Protein AF-A0A4W5MMV6-F1 (afdb_monomer_lite)

Secondary structure (DSSP, 8-state):
--PPPEEEEEEEEE-STT--EEEEEEEEE-SSS--EEEEEEEETTEEEEEEEETTTEEEEEEEEEEETTEEEEEEEEEETTEEEEEEEEEEEEEE-------

Organism: NCBI:txid62062

Sequence (102 aa):
WFVLSFVHFRKKRQEEGSVSRHTLNVDITSPTFTDVNFRYAARRDGVSASISTPSTGFLGLQLQGRIPSQLSARLYSRYASAPEDDVDILVFRATAKDADKI

Structure (mmCIF, N/CA/C/O backbone):
data_AF-A0A4W5MMV6-F1
#
_entry.id   AF-A0A4W5MMV6-F1
#
loop_
_atom_site.group_PDB
_atom_site.id
_atom_site.type_symbol
_atom_site.label_atom_id
_atom_site.label_alt_id
_atom_site.label_comp_id
_atom_site.label_asym_id
_atom_site.label_entity_id
_atom_site.label_seq_id
_atom_site.pdbx_PDB_ins_code
_atom_site.Cartn_x
_atom_site.Cartn_y
_atom_site.Cartn_z
_atom_site.occupancy
_atom_site.B_iso_or_equiv
_atom_site.auth_seq_id
_atom_site.auth_comp_id
_atom_site.auth_asym_id
_atom_site.auth_atom_id
_atom_site.pdbx_PDB_model_num
ATOM 1 N N . TRP A 1 1 ? 31.677 9.539 -11.386 1.00 40.22 1 TRP A N 1
ATOM 2 C CA . TRP A 1 1 ? 30.460 8.739 -11.600 1.00 40.22 1 TRP A CA 1
ATOM 3 C C . TRP A 1 1 ? 29.467 9.067 -10.492 1.00 40.22 1 TRP A C 1
ATOM 5 O O . TRP A 1 1 ? 29.568 8.502 -9.417 1.00 40.22 1 TRP A O 1
ATOM 15 N N . PHE A 1 2 ? 28.575 10.035 -10.713 1.00 37.78 2 PHE A N 1
ATOM 16 C CA . PHE A 1 2 ? 27.445 10.325 -9.823 1.00 37.78 2 PHE A CA 1
ATOM 17 C C . PHE A 1 2 ? 26.175 10.114 -10.645 1.00 37.78 2 PHE A C 1
ATOM 19 O O . PHE A 1 2 ? 26.009 10.767 -11.672 1.00 37.78 2 PHE A O 1
ATOM 26 N N . VAL A 1 3 ? 25.316 9.183 -10.235 1.00 53.88 3 VAL A N 1
ATOM 27 C CA . VAL A 1 3 ? 23.988 9.007 -10.833 1.00 53.88 3 VAL A CA 1
ATOM 28 C C . VAL A 1 3 ? 22.998 9.747 -9.945 1.00 53.88 3 VAL A C 1
ATOM 30 O O . VAL A 1 3 ? 22.882 9.452 -8.757 1.00 53.88 3 VAL A O 1
ATOM 33 N N . LEU A 1 4 ? 22.320 10.744 -10.511 1.00 55.06 4 LEU A N 1
ATOM 34 C CA . LEU A 1 4 ? 21.294 11.513 -9.816 1.00 55.06 4 LEU A CA 1
ATOM 35 C C . LEU A 1 4 ? 20.045 10.629 -9.668 1.00 55.06 4 LEU A C 1
ATOM 37 O O . LEU A 1 4 ? 19.460 10.216 -10.665 1.00 55.06 4 LEU A O 1
ATOM 41 N N . SER A 1 5 ? 19.660 10.313 -8.432 1.00 58.28 5 SER A N 1
ATOM 42 C CA . SER A 1 5 ? 18.360 9.700 -8.134 1.00 58.28 5 SER A CA 1
ATOM 43 C C . SER A 1 5 ? 17.402 10.800 -7.686 1.00 58.28 5 SER A C 1
ATOM 45 O O . SER A 1 5 ? 17.766 11.625 -6.845 1.00 58.28 5 SER A O 1
ATOM 47 N N . PHE A 1 6 ? 16.197 10.835 -8.250 1.00 63.81 6 PHE A N 1
ATOM 48 C CA . PHE A 1 6 ? 15.186 11.832 -7.906 1.00 63.81 6 PHE A CA 1
ATOM 49 C C . PHE A 1 6 ? 14.182 11.216 -6.934 1.00 63.81 6 PHE A C 1
ATOM 51 O O . PHE A 1 6 ? 13.562 10.197 -7.233 1.00 63.81 6 PHE A O 1
ATOM 58 N N . VAL A 1 7 ? 14.026 11.843 -5.767 1.00 63.28 7 VAL A N 1
ATOM 59 C CA . VAL A 1 7 ? 13.000 11.486 -4.781 1.00 63.28 7 VAL A CA 1
ATOM 60 C C . VAL A 1 7 ? 12.014 12.641 -4.692 1.00 63.28 7 VAL A C 1
ATOM 62 O O . VAL A 1 7 ? 12.383 13.750 -4.305 1.00 63.28 7 VAL A O 1
ATOM 65 N N . HIS A 1 8 ? 10.756 12.392 -5.045 1.00 68.38 8 HIS A N 1
ATOM 66 C CA . HIS A 1 8 ? 9.685 13.376 -4.955 1.00 68.38 8 HIS A CA 1
ATOM 67 C C . HIS A 1 8 ? 8.752 13.032 -3.792 1.00 68.38 8 HIS A C 1
ATOM 69 O O . HIS A 1 8 ? 8.038 12.032 -3.814 1.00 68.38 8 HIS A O 1
ATOM 75 N N . PHE A 1 9 ? 8.751 13.879 -2.763 1.00 68.31 9 PHE A N 1
ATOM 76 C CA . PHE A 1 9 ? 7.887 13.737 -1.594 1.00 68.31 9 PHE A CA 1
ATOM 77 C C . PHE A 1 9 ? 6.718 14.716 -1.686 1.00 68.31 9 PHE A C 1
ATOM 79 O O . PHE A 1 9 ? 6.911 15.933 -1.643 1.00 68.31 9 PHE A O 1
ATOM 86 N N . ARG A 1 10 ? 5.487 14.196 -1.753 1.00 70.31 10 ARG A N 1
ATOM 87 C CA . ARG A 1 10 ? 4.272 15.019 -1.745 1.00 70.31 10 ARG A CA 1
ATOM 88 C C . ARG A 1 10 ? 3.377 14.650 -0.567 1.00 70.31 10 ARG A C 1
ATOM 90 O O . ARG A 1 10 ? 2.615 13.684 -0.620 1.00 70.31 10 ARG A O 1
ATOM 97 N N . LYS A 1 11 ? 3.413 15.473 0.483 1.00 67.12 11 LYS A N 1
ATOM 98 C CA . LYS A 1 11 ? 2.490 15.407 1.626 1.00 67.12 11 LYS A CA 1
ATOM 99 C C . LYS A 1 11 ? 1.368 16.424 1.441 1.00 67.12 11 LYS A C 1
ATOM 101 O O . LYS A 1 11 ? 1.637 17.609 1.279 1.00 67.12 11 LYS A O 1
ATOM 106 N N . LYS A 1 12 ? 0.110 15.977 1.484 1.00 67.69 12 LYS A N 1
ATOM 107 C CA . LYS A 1 12 ? -1.065 16.867 1.476 1.00 67.69 12 LYS A CA 1
ATOM 108 C C . LYS A 1 12 ? -1.838 16.718 2.786 1.00 67.69 12 LYS A C 1
ATOM 110 O O . LYS A 1 12 ? -2.208 15.600 3.151 1.00 67.69 12 LYS A O 1
ATOM 115 N N . ARG A 1 13 ? -2.075 17.847 3.464 1.00 63.78 13 ARG A N 1
ATOM 116 C CA . ARG A 1 13 ? -3.035 17.995 4.568 1.00 63.78 13 ARG A CA 1
ATOM 117 C C . ARG A 1 13 ? -4.210 18.831 4.061 1.00 63.78 13 ARG A C 1
ATOM 119 O O . ARG A 1 13 ? -3.981 19.891 3.490 1.00 63.78 13 ARG A O 1
ATOM 126 N N . GLN A 1 14 ? -5.430 18.333 4.229 1.00 53.09 14 GLN A N 1
ATOM 127 C CA . GLN A 1 14 ? -6.654 19.116 4.066 1.00 53.09 14 GLN A CA 1
ATOM 128 C C . GLN A 1 14 ? -7.315 19.205 5.440 1.00 53.09 14 GLN A C 1
ATOM 130 O O . GLN A 1 14 ? -7.685 18.179 6.005 1.00 53.09 14 GLN A O 1
ATOM 135 N N . GLU A 1 15 ? -7.408 20.422 5.968 1.00 52.31 15 GLU A N 1
ATOM 136 C CA . GLU A 1 15 ? -8.206 20.774 7.141 1.00 52.31 15 GLU A CA 1
ATOM 137 C C . GLU A 1 15 ? -9.370 21.637 6.646 1.00 52.31 15 GLU A C 1
ATOM 139 O O . GLU A 1 15 ? -9.293 22.859 6.619 1.00 52.31 15 GLU A O 1
ATOM 144 N N . GLU A 1 16 ? -10.440 20.988 6.197 1.00 48.34 16 GLU A N 1
ATOM 145 C CA . GLU A 1 16 ? -11.767 21.605 6.158 1.00 48.34 16 GLU A CA 1
ATOM 146 C C . GLU A 1 16 ? -12.588 20.961 7.277 1.00 48.34 16 GLU A C 1
ATOM 148 O O . GLU A 1 16 ? -12.533 19.743 7.460 1.00 48.34 16 GLU A O 1
ATOM 153 N N . GLY A 1 17 ? -13.258 21.804 8.069 1.00 46.00 17 GLY A N 1
ATOM 154 C CA . GLY A 1 17 ? -14.017 21.496 9.287 1.00 46.00 17 GLY A CA 1
ATOM 155 C C . GLY A 1 17 ? -14.225 20.011 9.612 1.00 46.00 17 GLY A C 1
ATOM 156 O O . GLY A 1 17 ? -15.121 19.364 9.083 1.00 46.00 17 GLY A O 1
ATOM 157 N N . SER A 1 18 ? -13.444 19.499 10.568 1.00 51.91 18 SER A N 1
ATOM 158 C CA . SER A 1 18 ? -13.690 18.224 11.262 1.00 51.91 18 SER A CA 1
ATOM 159 C C . SER A 1 18 ? -13.487 16.916 10.469 1.00 51.91 18 SER A C 1
ATOM 161 O O . SER A 1 18 ? -14.142 15.914 10.755 1.00 51.91 18 SER A O 1
ATOM 163 N N . VAL A 1 19 ? -12.544 16.840 9.515 1.00 52.91 19 VAL A N 1
ATOM 164 C CA . VAL A 1 19 ? -12.042 15.531 9.032 1.00 52.91 19 VAL A CA 1
ATOM 165 C C . VAL A 1 19 ? -10.535 15.559 8.765 1.00 52.91 19 VAL A C 1
ATOM 167 O O . VAL A 1 19 ? -10.069 16.122 7.780 1.00 52.91 19 VAL A O 1
ATOM 170 N N . SER A 1 20 ? -9.751 14.889 9.616 1.00 62.25 20 SER A N 1
ATOM 171 C CA . SER A 1 20 ? -8.305 14.753 9.416 1.00 62.25 20 SER A CA 1
ATOM 172 C C . SER A 1 20 ? -8.008 13.715 8.328 1.00 62.25 20 SER A C 1
ATOM 174 O O . SER A 1 20 ? -8.154 12.510 8.543 1.00 62.25 20 SER A O 1
ATOM 176 N N . ARG A 1 21 ? -7.615 14.172 7.133 1.00 75.19 21 ARG A N 1
ATOM 177 C CA . ARG A 1 21 ? -7.207 13.306 6.019 1.00 75.19 21 ARG A CA 1
ATOM 178 C C . ARG A 1 21 ? -5.731 13.515 5.719 1.00 75.19 21 ARG A C 1
ATOM 180 O O . ARG A 1 21 ? -5.311 14.596 5.307 1.00 75.19 21 ARG A O 1
ATOM 187 N N . HIS A 1 22 ? -4.952 12.454 5.890 1.00 84.00 22 HIS A N 1
ATOM 188 C CA . HIS A 1 22 ? -3.511 12.483 5.682 1.00 84.00 22 HIS A CA 1
ATOM 189 C C . HIS A 1 22 ? -3.146 11.619 4.489 1.00 84.00 22 HIS A C 1
ATOM 191 O O . HIS A 1 22 ? -3.441 10.428 4.465 1.00 84.00 22 HIS A O 1
ATOM 197 N N . THR A 1 23 ? -2.486 12.218 3.500 1.00 87.62 23 THR A N 1
ATOM 198 C CA . THR A 1 23 ? -1.951 11.478 2.355 1.00 87.62 23 THR A CA 1
ATOM 199 C C . THR A 1 23 ? -0.479 11.791 2.168 1.00 87.62 23 THR A C 1
ATOM 201 O O . THR A 1 23 ? -0.058 12.951 2.237 1.00 87.62 23 THR A O 1
ATOM 204 N N . LEU A 1 24 ? 0.288 10.734 1.945 1.00 89.75 24 LEU A N 1
ATOM 205 C CA . LEU A 1 24 ? 1.705 10.764 1.664 1.00 89.75 24 LEU A CA 1
ATOM 206 C C . LEU A 1 24 ? 1.952 9.950 0.397 1.00 89.75 24 LEU A C 1
ATOM 208 O O . LEU A 1 24 ? 1.658 8.759 0.367 1.00 89.75 24 LEU A O 1
ATOM 212 N N . ASN A 1 25 ? 2.519 10.595 -0.615 1.00 90.44 25 ASN A N 1
ATOM 213 C CA . ASN A 1 25 ? 3.022 9.928 -1.805 1.00 90.44 25 ASN A CA 1
ATOM 214 C C . ASN A 1 25 ? 4.525 10.177 -1.907 1.00 90.44 25 ASN A C 1
ATOM 216 O O . ASN A 1 25 ? 4.978 11.311 -1.710 1.00 90.44 25 ASN A O 1
ATOM 220 N N . VAL A 1 26 ? 5.264 9.122 -2.217 1.00 87.44 26 VAL A N 1
ATOM 221 C CA . VAL A 1 26 ? 6.701 9.156 -2.455 1.00 87.44 26 VAL A CA 1
ATOM 222 C C . VAL A 1 26 ? 6.969 8.449 -3.770 1.00 87.44 26 VAL A C 1
ATOM 224 O O . VAL A 1 26 ? 6.603 7.288 -3.931 1.00 87.44 26 VAL A O 1
ATOM 227 N N . ASP A 1 27 ? 7.613 9.156 -4.685 1.00 87.94 27 ASP A N 1
ATOM 228 C CA . ASP A 1 27 ? 8.060 8.626 -5.965 1.00 87.94 27 ASP A CA 1
ATOM 229 C C . ASP A 1 27 ? 9.588 8.642 -5.982 1.00 87.94 27 ASP A C 1
ATOM 231 O O . ASP A 1 27 ? 10.210 9.674 -5.718 1.00 87.94 27 ASP A O 1
ATOM 235 N N . ILE A 1 28 ? 10.187 7.486 -6.248 1.00 84.62 28 ILE A N 1
ATOM 236 C CA . ILE A 1 28 ? 11.627 7.306 -6.392 1.00 84.62 28 ILE A CA 1
ATOM 237 C C . ILE A 1 28 ? 11.863 6.853 -7.822 1.00 84.62 28 ILE A C 1
ATOM 239 O O . ILE A 1 28 ? 11.365 5.802 -8.220 1.00 84.62 28 ILE A O 1
ATOM 243 N N . THR A 1 29 ? 12.632 7.631 -8.574 1.00 82.81 29 THR A N 1
ATOM 244 C CA . THR A 1 29 ? 13.069 7.253 -9.918 1.00 82.81 29 THR A CA 1
ATOM 245 C C . THR A 1 29 ? 14.584 7.167 -9.918 1.00 82.81 29 THR A C 1
ATOM 247 O O . THR A 1 29 ? 15.272 8.132 -9.558 1.00 82.81 29 THR A O 1
ATOM 250 N N . SER A 1 30 ? 15.110 5.998 -10.278 1.00 78.25 30 SER A N 1
ATOM 251 C CA . SER A 1 30 ? 16.547 5.737 -10.254 1.00 78.25 30 SER A CA 1
ATOM 252 C C . SER A 1 30 ? 16.984 4.971 -11.500 1.00 78.25 30 SER A C 1
ATOM 254 O O . SER A 1 30 ? 16.560 3.832 -11.691 1.00 78.25 30 SER A O 1
ATOM 256 N N . PRO A 1 31 ? 17.909 5.529 -12.301 1.00 76.06 31 PRO A N 1
ATOM 257 C CA . PRO A 1 31 ? 18.432 4.853 -13.487 1.00 76.06 31 PRO A CA 1
ATOM 258 C C . PRO A 1 31 ? 19.193 3.549 -13.199 1.00 76.06 31 PRO A C 1
ATOM 260 O O . PRO A 1 31 ? 19.407 2.762 -14.115 1.00 76.06 31 PRO A O 1
ATOM 263 N N . THR A 1 32 ? 19.662 3.336 -11.964 1.00 74.81 32 THR A N 1
ATOM 264 C CA . THR A 1 32 ? 20.577 2.232 -11.618 1.00 74.81 32 THR A CA 1
ATOM 265 C C . THR A 1 32 ? 20.020 1.214 -10.631 1.00 74.81 32 THR A C 1
ATOM 267 O O . THR A 1 32 ? 20.634 0.163 -10.473 1.00 74.81 32 THR A O 1
ATOM 270 N N . PHE A 1 33 ? 18.904 1.498 -9.954 1.00 71.94 33 PHE A N 1
ATOM 271 C CA . PHE A 1 33 ? 18.346 0.607 -8.930 1.00 71.94 33 PHE A CA 1
ATOM 272 C C . PHE A 1 33 ? 16.940 0.129 -9.292 1.00 71.94 33 PHE A C 1
ATOM 274 O O . PHE A 1 33 ? 16.765 -1.026 -9.674 1.00 71.94 33 PHE A O 1
ATOM 281 N N . THR A 1 34 ? 15.923 0.979 -9.160 1.00 75.94 34 THR A N 1
ATOM 282 C CA . THR A 1 34 ? 14.547 0.667 -9.563 1.00 75.94 34 THR A CA 1
ATOM 283 C C . THR A 1 34 ? 13.653 1.875 -9.319 1.00 75.94 34 THR A C 1
ATOM 285 O O . THR A 1 34 ? 13.918 2.672 -8.414 1.00 75.94 34 THR A O 1
ATOM 288 N N . ASP A 1 35 ? 12.576 1.971 -10.092 1.00 86.69 35 ASP A N 1
ATOM 289 C CA . ASP A 1 35 ? 11.535 2.967 -9.873 1.00 86.69 35 ASP A CA 1
ATOM 290 C C . ASP A 1 35 ? 10.496 2.435 -8.882 1.00 86.69 35 ASP A C 1
ATOM 292 O O . ASP A 1 35 ? 9.947 1.346 -9.067 1.00 86.69 35 ASP A O 1
ATOM 296 N N . VAL A 1 36 ? 10.223 3.202 -7.826 1.00 87.50 36 VAL A N 1
ATOM 297 C CA . VAL A 1 36 ? 9.287 2.828 -6.759 1.00 87.50 36 VAL A CA 1
ATOM 298 C C . VAL A 1 36 ? 8.306 3.960 -6.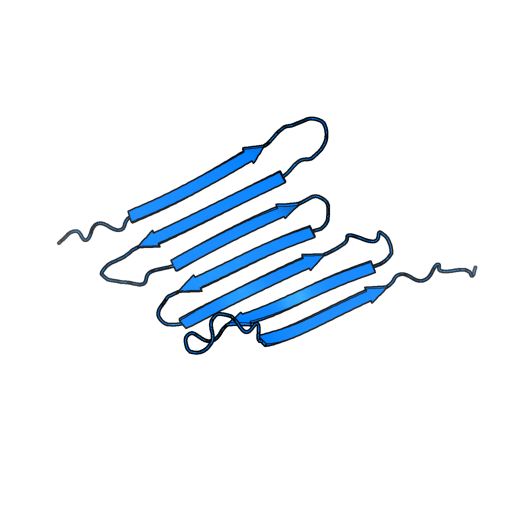495 1.00 87.50 36 VAL A C 1
ATOM 300 O O . VAL A 1 36 ? 8.705 5.091 -6.228 1.00 87.50 36 VAL A O 1
ATOM 303 N N . ASN A 1 37 ? 7.019 3.634 -6.467 1.00 90.31 37 ASN A N 1
ATOM 304 C CA . ASN A 1 37 ? 5.974 4.484 -5.916 1.00 90.31 37 ASN A CA 1
ATOM 305 C C . ASN A 1 37 ? 5.498 3.909 -4.582 1.00 90.31 37 ASN A C 1
ATOM 307 O O . ASN A 1 37 ? 5.069 2.758 -4.511 1.00 90.31 37 ASN A O 1
ATOM 311 N N . PHE A 1 38 ? 5.531 4.727 -3.537 1.00 90.88 38 PHE A N 1
ATOM 312 C CA . PHE A 1 38 ? 4.926 4.438 -2.248 1.00 90.88 38 PHE A CA 1
ATOM 313 C C . PHE A 1 38 ? 3.788 5.417 -1.973 1.00 90.88 38 PHE A C 1
ATOM 315 O O . PHE A 1 38 ? 3.931 6.636 -2.106 1.00 90.88 38 PHE A O 1
ATOM 322 N N . ARG A 1 39 ? 2.649 4.892 -1.532 1.00 93.31 39 ARG A N 1
ATOM 323 C CA . ARG A 1 39 ? 1.465 5.682 -1.213 1.00 93.31 39 ARG A CA 1
ATOM 324 C C . ARG A 1 39 ? 0.887 5.252 0.116 1.00 93.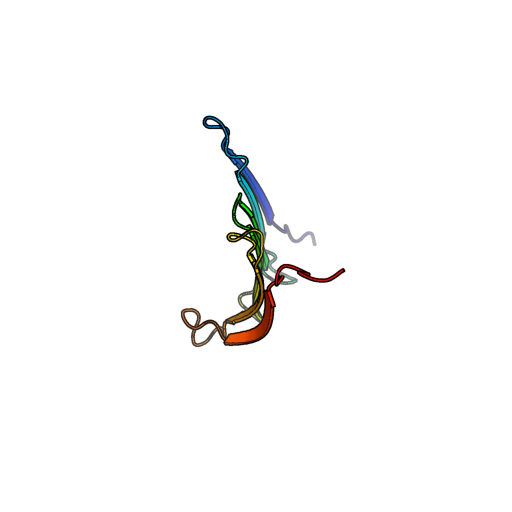31 39 ARG A C 1
ATOM 326 O O . ARG A 1 39 ? 0.586 4.088 0.327 1.00 93.31 39 ARG A O 1
ATOM 333 N N . TYR A 1 40 ? 0.656 6.224 0.979 1.00 92.31 40 TYR A N 1
ATOM 334 C CA . TYR A 1 40 ? -0.019 6.060 2.252 1.00 92.31 40 TYR A CA 1
ATOM 335 C C . TYR A 1 40 ? -1.170 7.056 2.348 1.00 92.31 40 TYR A C 1
ATOM 337 O O . TYR A 1 40 ? -1.020 8.244 2.052 1.00 92.31 40 TYR A O 1
ATOM 345 N N . ALA A 1 41 ? -2.339 6.587 2.762 1.00 91.81 41 ALA A N 1
ATOM 346 C CA . ALA A 1 41 ? -3.495 7.430 3.003 1.00 91.81 41 ALA A CA 1
ATOM 347 C C . ALA A 1 41 ? -4.238 6.966 4.253 1.00 91.81 41 ALA A C 1
ATOM 349 O O . ALA A 1 41 ? -4.799 5.873 4.272 1.00 91.81 41 ALA A O 1
ATOM 350 N N . ALA A 1 42 ? -4.286 7.837 5.256 1.00 90.00 42 ALA A N 1
ATOM 351 C CA . ALA A 1 42 ? -5.135 7.695 6.426 1.00 90.00 42 ALA A CA 1
ATOM 352 C C . ALA A 1 42 ? -6.378 8.573 6.262 1.00 90.00 42 ALA A C 1
ATOM 354 O O . ALA A 1 42 ? -6.299 9.772 5.963 1.00 90.00 42 ALA A O 1
ATOM 355 N N . ARG A 1 43 ? -7.533 7.942 6.429 1.00 85.50 43 ARG A N 1
ATOM 356 C CA . ARG A 1 43 ? -8.866 8.524 6.344 1.00 85.50 43 ARG A CA 1
ATOM 357 C C . ARG A 1 43 ? -9.638 8.150 7.605 1.00 85.50 43 ARG A C 1
ATOM 359 O O . ARG A 1 43 ? -9.224 7.282 8.366 1.00 85.50 43 ARG A O 1
ATOM 366 N N . ARG A 1 44 ? -10.786 8.791 7.810 1.00 82.50 44 ARG A N 1
ATOM 367 C CA . ARG A 1 44 ? -11.661 8.521 8.960 1.00 82.50 44 ARG A CA 1
ATOM 368 C C . ARG A 1 44 ? -12.124 7.062 9.027 1.00 82.50 44 ARG A C 1
ATOM 370 O O . ARG A 1 44 ? -12.314 6.528 10.107 1.00 82.50 44 ARG A O 1
ATOM 377 N N . ASP A 1 45 ? -12.332 6.454 7.868 1.00 83.31 45 ASP A N 1
ATOM 378 C CA . ASP A 1 45 ? -12.880 5.114 7.680 1.00 83.31 45 ASP A CA 1
ATOM 379 C C . ASP A 1 45 ? -11.810 4.020 7.568 1.00 83.31 45 ASP A C 1
ATOM 381 O O . ASP A 1 45 ? -12.142 2.832 7.559 1.00 83.31 45 ASP A O 1
ATOM 385 N N . GLY A 1 46 ? -10.531 4.399 7.505 1.00 88.06 46 GLY A N 1
ATOM 386 C CA . GLY A 1 46 ? -9.458 3.430 7.372 1.00 88.06 46 GLY A CA 1
ATOM 387 C C . GLY A 1 46 ? -8.112 3.997 6.948 1.00 88.06 46 GLY A C 1
ATOM 388 O O . GLY A 1 46 ? -7.939 5.184 6.665 1.00 88.06 46 GLY A O 1
ATOM 389 N N . VAL A 1 47 ? -7.142 3.096 6.871 1.00 92.62 47 VAL A N 1
ATOM 390 C CA . VAL A 1 47 ? -5.776 3.359 6.434 1.00 92.62 47 VAL A CA 1
ATOM 391 C C . VAL A 1 47 ? -5.472 2.484 5.230 1.00 92.62 47 VAL A C 1
ATOM 393 O O . VAL A 1 47 ? -5.826 1.312 5.184 1.00 92.62 47 VAL A O 1
ATOM 396 N N . SER A 1 48 ? -4.796 3.051 4.243 1.00 94.00 48 SER A N 1
ATOM 397 C CA . SER A 1 48 ? -4.301 2.316 3.085 1.00 94.00 48 SER A CA 1
ATOM 398 C C . SER A 1 48 ? -2.833 2.632 2.868 1.00 94.00 48 SER A C 1
ATOM 400 O O . SER A 1 48 ? -2.416 3.783 3.000 1.00 94.00 48 SER A O 1
ATOM 402 N N . ALA A 1 49 ? -2.062 1.606 2.542 1.00 95.06 49 ALA A N 1
ATOM 403 C CA . ALA A 1 49 ? -0.672 1.712 2.149 1.00 95.06 49 ALA A CA 1
ATOM 404 C C . ALA A 1 49 ? -0.470 0.885 0.883 1.00 95.06 49 ALA A C 1
ATOM 406 O O . ALA A 1 49 ? -1.063 -0.178 0.736 1.00 95.06 49 ALA A O 1
ATOM 407 N N . SER A 1 50 ? 0.355 1.350 -0.038 1.00 94.50 50 SER A N 1
ATOM 408 C CA . SER A 1 50 ? 0.723 0.571 -1.206 1.00 94.50 50 SER A CA 1
ATOM 409 C C . SER A 1 50 ? 2.119 0.909 -1.671 1.00 94.50 50 SER A C 1
ATOM 411 O O . SER A 1 50 ? 2.577 2.043 -1.528 1.00 94.50 50 SER A O 1
ATOM 413 N N . ILE A 1 51 ? 2.753 -0.077 -2.281 1.00 92.81 51 ILE A N 1
ATOM 414 C CA . ILE A 1 51 ? 4.020 0.053 -2.969 1.00 92.81 51 ILE A CA 1
ATOM 415 C C . ILE A 1 51 ? 3.861 -0.510 -4.375 1.00 92.81 51 ILE A C 1
ATOM 417 O O . ILE A 1 51 ? 3.171 -1.506 -4.582 1.00 92.81 51 ILE A O 1
ATOM 421 N N . SER A 1 52 ? 4.473 0.140 -5.351 1.00 90.00 52 SER A N 1
ATOM 422 C CA . SER A 1 52 ? 4.528 -0.387 -6.704 1.00 90.00 52 SER A CA 1
ATOM 423 C C . SER A 1 52 ? 5.836 -0.071 -7.372 1.00 90.00 52 SER A C 1
ATOM 425 O O . SER A 1 52 ? 6.429 0.979 -7.138 1.00 90.00 52 SER A O 1
ATOM 427 N N . THR A 1 53 ? 6.255 -0.997 -8.211 1.00 85.69 53 THR A N 1
ATOM 428 C CA . THR A 1 53 ? 7.423 -0.883 -9.064 1.00 85.69 53 THR A CA 1
ATOM 429 C C . THR A 1 53 ? 7.028 -1.377 -10.453 1.00 85.69 53 THR A C 1
ATOM 431 O O . THR A 1 53 ? 6.295 -2.366 -10.566 1.00 85.69 53 THR A O 1
ATOM 434 N N . PRO A 1 54 ? 7.505 -0.746 -11.538 1.00 79.81 54 PRO A N 1
ATOM 435 C CA . PRO A 1 54 ? 7.229 -1.236 -12.887 1.00 79.81 54 PRO A CA 1
ATOM 436 C C . PRO A 1 54 ? 7.695 -2.685 -13.106 1.00 79.81 54 PRO A C 1
ATOM 438 O O . PRO A 1 54 ? 7.087 -3.419 -13.876 1.00 79.81 54 PRO A O 1
ATOM 441 N N . SER A 1 55 ? 8.762 -3.103 -12.415 1.00 78.12 55 SER A N 1
ATOM 442 C CA . SER A 1 55 ? 9.406 -4.411 -12.581 1.00 78.12 55 SER A CA 1
ATOM 443 C C . SER A 1 55 ? 8.790 -5.537 -11.747 1.00 78.12 55 SER A C 1
ATOM 445 O O . SER A 1 55 ? 8.837 -6.690 -12.162 1.00 78.12 55 SER A O 1
ATOM 447 N N . THR A 1 56 ? 8.249 -5.235 -10.562 1.00 76.56 56 THR A N 1
ATOM 448 C CA . THR A 1 56 ? 7.783 -6.245 -9.588 1.00 76.56 56 THR A CA 1
ATOM 449 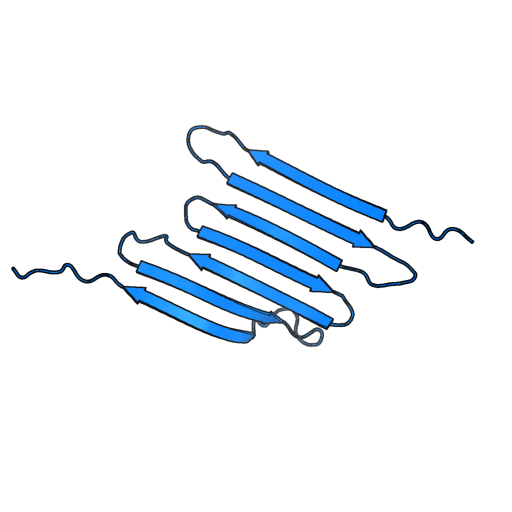C C . THR A 1 56 ? 6.278 -6.172 -9.320 1.00 76.56 56 THR A C 1
ATOM 451 O O . THR A 1 56 ? 5.732 -7.047 -8.651 1.00 76.56 56 THR A O 1
ATOM 454 N N . GLY A 1 57 ? 5.590 -5.177 -9.886 1.00 84.88 57 GLY A N 1
ATOM 455 C CA . GLY A 1 57 ? 4.142 -5.023 -9.796 1.00 84.88 57 GLY A CA 1
ATOM 456 C C . GLY A 1 57 ? 3.711 -4.170 -8.606 1.00 84.88 57 GLY A C 1
ATOM 457 O O . GLY A 1 57 ? 4.449 -3.314 -8.119 1.00 84.88 57 GLY A O 1
ATOM 458 N N . PHE A 1 58 ? 2.473 -4.367 -8.160 1.00 93.25 58 PHE A N 1
ATOM 459 C CA . PHE A 1 58 ? 1.853 -3.575 -7.099 1.00 93.25 58 PHE A CA 1
ATOM 460 C C . PHE A 1 58 ? 1.505 -4.459 -5.904 1.00 93.25 58 PHE A C 1
ATOM 462 O O . PHE A 1 58 ? 0.956 -5.547 -6.072 1.00 93.25 58 PHE A O 1
ATOM 469 N N . LEU A 1 59 ? 1.751 -3.949 -4.699 1.00 94.25 59 LEU A N 1
ATOM 470 C CA . LEU A 1 59 ? 1.285 -4.509 -3.436 1.00 94.25 59 LEU A CA 1
ATOM 471 C C . LEU A 1 59 ? 0.543 -3.443 -2.639 1.00 94.25 59 LEU A C 1
ATOM 473 O O . LEU A 1 59 ? 1.018 -2.318 -2.474 1.00 94.25 59 LEU A O 1
ATOM 477 N N . GLY A 1 60 ? -0.619 -3.807 -2.112 1.00 95.44 60 GLY A N 1
ATOM 478 C CA . GLY A 1 60 ? -1.473 -2.925 -1.339 1.00 95.44 60 GLY A CA 1
ATOM 479 C C . GLY A 1 60 ? -1.951 -3.566 -0.045 1.00 95.44 60 GLY A C 1
ATOM 480 O O . GLY A 1 60 ? -2.310 -4.737 0.004 1.00 95.44 60 GLY A O 1
ATOM 481 N N . LEU A 1 61 ? -2.009 -2.749 0.997 1.00 96.00 61 LEU A N 1
ATOM 482 C CA . LEU A 1 61 ? -2.622 -3.036 2.281 1.00 96.00 61 LEU A CA 1
ATOM 483 C C . LEU A 1 61 ? -3.759 -2.040 2.515 1.00 96.00 61 LEU A C 1
ATOM 485 O O . LEU A 1 61 ? -3.587 -0.828 2.372 1.00 96.00 61 LEU A O 1
ATOM 489 N N . GLN A 1 62 ? -4.924 -2.543 2.900 1.00 94.88 62 GLN A N 1
ATOM 490 C CA . GLN A 1 62 ? -6.068 -1.740 3.310 1.00 94.88 62 GLN A CA 1
ATOM 491 C C . GLN A 1 62 ? -6.576 -2.224 4.661 1.00 94.88 62 GLN A C 1
ATOM 493 O O . GLN A 1 62 ? -6.860 -3.403 4.839 1.00 94.88 62 GLN A O 1
ATOM 498 N N . LEU A 1 63 ? -6.722 -1.292 5.591 1.00 93.56 63 LEU A N 1
ATOM 499 C CA . LEU A 1 63 ? -7.348 -1.475 6.889 1.00 93.56 63 LEU A CA 1
ATOM 500 C C . LEU A 1 63 ? -8.587 -0.589 6.914 1.00 93.56 63 LEU A C 1
ATOM 502 O O . LEU A 1 63 ? -8.475 0.626 6.772 1.00 93.56 63 LEU A O 1
ATOM 506 N N . GLN A 1 64 ? -9.762 -1.181 7.066 1.00 91.94 64 GLN A N 1
ATOM 507 C CA . GLN A 1 64 ? -11.036 -0.473 7.083 1.00 91.94 64 GLN A CA 1
ATOM 508 C C . GLN A 1 64 ? -11.760 -0.774 8.392 1.00 91.94 64 GLN A C 1
ATOM 510 O O . GLN A 1 64 ? -11.891 -1.929 8.790 1.00 91.94 64 GLN A O 1
ATOM 515 N N . GLY A 1 65 ? -12.228 0.282 9.047 1.00 85.69 65 GLY A N 1
ATOM 516 C CA . GLY A 1 65 ? -12.940 0.230 10.326 1.00 85.69 65 GLY A CA 1
ATOM 517 C C . GLY A 1 65 ? -14.174 1.121 10.301 1.00 85.69 65 GLY A C 1
ATOM 518 O O . GLY A 1 65 ? -14.474 1.804 11.273 1.00 85.69 65 GLY A O 1
ATOM 519 N N . ARG A 1 66 ? -14.850 1.194 9.144 1.00 78.50 66 ARG A N 1
ATOM 520 C CA . ARG A 1 66 ? -15.989 2.100 8.930 1.00 78.50 66 ARG A CA 1
ATOM 521 C C . ARG A 1 66 ? -17.143 1.827 9.897 1.00 78.50 66 ARG A C 1
ATOM 523 O O . ARG A 1 66 ? -17.881 2.749 10.229 1.00 78.50 66 ARG A O 1
ATOM 530 N N . ILE A 1 67 ? -17.305 0.576 10.319 1.00 82.25 67 ILE A N 1
ATOM 531 C CA . ILE A 1 67 ? -18.318 0.161 11.286 1.00 82.25 67 ILE A CA 1
ATOM 532 C C . ILE A 1 67 ? -17.583 -0.127 12.602 1.00 82.25 67 ILE A C 1
ATOM 534 O O . ILE A 1 67 ? -16.678 -0.952 12.585 1.00 82.25 67 ILE A O 1
ATOM 538 N N . PRO A 1 68 ? -17.943 0.495 13.740 1.00 79.81 68 PRO A N 1
ATOM 539 C CA . PRO A 1 68 ? -17.208 0.338 15.003 1.00 79.81 68 PRO A CA 1
ATOM 540 C C . PRO A 1 68 ? -17.048 -1.111 15.484 1.00 79.81 68 PRO A C 1
ATOM 542 O O . PRO A 1 68 ? -16.062 -1.445 16.130 1.00 79.81 68 PRO A O 1
ATOM 545 N N . SER A 1 69 ? -18.005 -1.977 15.149 1.00 83.69 69 SER A N 1
ATOM 546 C CA . SER A 1 69 ? -17.985 -3.402 15.478 1.00 83.69 69 SER A CA 1
ATOM 547 C C . SER A 1 69 ? -17.345 -4.274 14.398 1.00 83.69 69 SER A C 1
ATOM 549 O O . SER A 1 69 ? -17.298 -5.486 14.575 1.00 83.69 69 SER A O 1
ATOM 551 N N . GLN A 1 70 ? -16.867 -3.711 13.282 1.00 89.19 70 GLN A N 1
ATOM 552 C CA . GLN A 1 70 ? -16.267 -4.475 12.188 1.00 89.19 70 GLN A CA 1
ATOM 553 C C . GLN A 1 70 ? -14.904 -3.922 11.790 1.00 89.19 70 GLN A C 1
ATOM 555 O O . GLN A 1 70 ? -14.740 -2.735 11.517 1.00 89.19 70 GLN A O 1
ATOM 560 N N . LEU A 1 71 ? -13.935 -4.820 11.667 1.00 90.50 71 LEU A N 1
ATOM 561 C CA . LEU A 1 71 ? -12.614 -4.510 11.150 1.00 90.50 71 LEU A CA 1
ATOM 562 C C . LEU A 1 71 ? -12.321 -5.400 9.949 1.00 90.50 71 LEU A C 1
ATOM 564 O O . LEU A 1 71 ? -12.491 -6.615 10.011 1.00 90.50 71 LEU A O 1
ATOM 568 N N . SER A 1 72 ? -11.864 -4.796 8.858 1.00 93.62 72 SER A N 1
ATOM 569 C CA . SER A 1 72 ? -11.432 -5.507 7.660 1.00 93.62 72 SER A CA 1
ATOM 570 C C . SER A 1 72 ? -9.989 -5.150 7.346 1.00 93.62 72 SER A C 1
ATOM 572 O O . SER A 1 72 ? -9.648 -3.975 7.232 1.00 93.62 72 SER A O 1
ATOM 574 N N . ALA A 1 73 ? -9.155 -6.162 7.149 1.00 94.56 73 ALA A N 1
ATOM 575 C CA . ALA A 1 73 ? -7.809 -6.024 6.622 1.00 94.56 73 ALA A CA 1
ATOM 576 C C . ALA A 1 73 ? -7.710 -6.775 5.293 1.00 94.56 73 ALA A C 1
ATOM 578 O O . ALA A 1 73 ? -8.157 -7.914 5.183 1.00 94.56 73 ALA A O 1
ATOM 579 N N . ARG A 1 74 ? -7.140 -6.134 4.276 1.00 96.31 74 ARG A N 1
ATOM 580 C CA . ARG A 1 74 ? -6.960 -6.694 2.936 1.00 96.31 74 ARG A CA 1
ATOM 581 C C . ARG A 1 74 ? -5.527 -6.456 2.491 1.00 96.31 74 ARG A C 1
ATOM 583 O O . ARG A 1 74 ? -5.104 -5.306 2.391 1.00 96.31 74 ARG A O 1
ATOM 590 N N . LEU A 1 75 ? -4.810 -7.533 2.212 1.00 96.19 75 LEU A N 1
ATOM 591 C CA . LEU A 1 75 ? -3.531 -7.539 1.519 1.00 96.19 75 LEU A CA 1
ATOM 592 C C . LEU A 1 75 ? -3.777 -8.071 0.109 1.00 96.19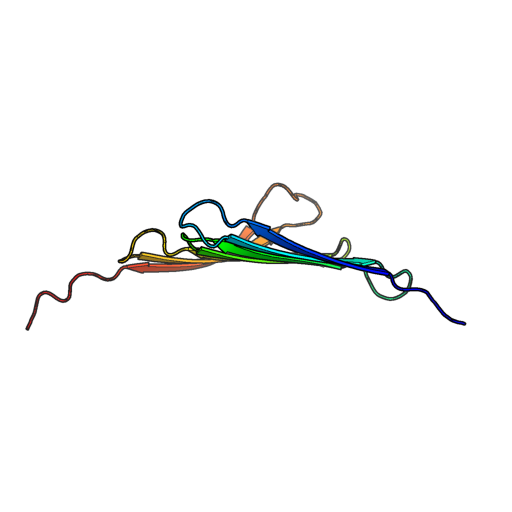 75 LEU A C 1
ATOM 594 O O . LEU A 1 75 ? -4.316 -9.165 -0.053 1.00 96.19 75 LEU A O 1
ATOM 598 N N . TYR A 1 76 ? -3.402 -7.294 -0.898 1.00 95.38 76 TYR A N 1
ATOM 599 C CA . TYR A 1 76 ? -3.667 -7.606 -2.297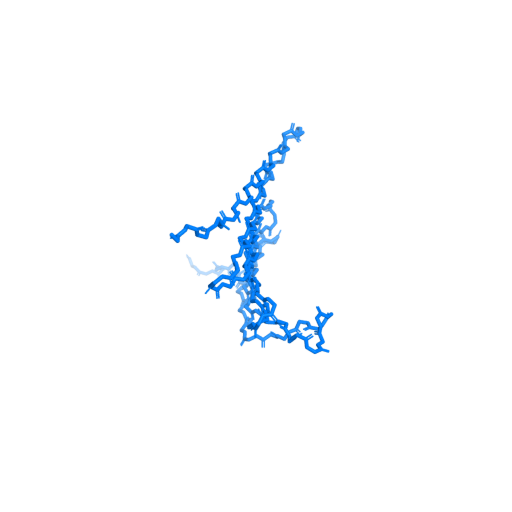 1.00 95.38 76 TYR A CA 1
ATOM 600 C C . TYR A 1 76 ? -2.486 -7.199 -3.173 1.00 95.38 76 TYR A C 1
ATOM 602 O O . TYR A 1 76 ? -1.705 -6.312 -2.816 1.00 95.38 76 TYR A O 1
ATOM 610 N N . SER A 1 77 ? -2.356 -7.848 -4.322 1.00 93.44 77 SER A N 1
ATOM 611 C CA . SER A 1 77 ? -1.423 -7.468 -5.376 1.00 93.44 77 SER A CA 1
ATOM 612 C C . SER A 1 77 ? -2.165 -7.090 -6.648 1.00 93.44 77 SER A C 1
ATOM 614 O O . SER A 1 77 ? -3.351 -7.372 -6.796 1.00 93.44 77 SER A O 1
ATOM 616 N N . ARG A 1 78 ? -1.457 -6.449 -7.578 1.00 91.06 78 ARG A N 1
ATOM 617 C CA . ARG A 1 78 ? -1.890 -6.371 -8.976 1.00 91.06 78 ARG A CA 1
ATOM 618 C C . ARG A 1 78 ? -0.758 -6.816 -9.877 1.00 91.06 78 ARG A C 1
ATOM 620 O O . ARG A 1 78 ? 0.391 -6.397 -9.688 1.00 91.06 78 ARG A O 1
ATOM 627 N N . TYR A 1 79 ? -1.087 -7.667 -10.839 1.00 81.88 79 TYR A N 1
ATOM 628 C CA . TYR A 1 79 ? -0.134 -8.112 -11.844 1.00 81.88 79 TYR A CA 1
ATOM 629 C C . TYR A 1 79 ? 0.121 -6.991 -12.850 1.00 81.88 79 TYR A C 1
ATOM 631 O O . TYR A 1 79 ? -0.793 -6.264 -13.228 1.00 81.88 79 TYR A O 1
ATOM 639 N N . ALA A 1 80 ? 1.358 -6.877 -13.335 1.00 75.75 80 ALA A N 1
ATOM 640 C CA . ALA A 1 80 ? 1.694 -5.890 -14.362 1.00 75.75 80 ALA A CA 1
ATOM 641 C C . ALA A 1 80 ? 0.915 -6.116 -15.674 1.00 75.75 80 ALA A C 1
ATOM 643 O O . ALA A 1 80 ? 0.675 -5.170 -16.416 1.00 75.75 80 ALA A O 1
ATOM 644 N N . SER A 1 81 ? 0.504 -7.361 -15.940 1.00 80.69 81 SER A N 1
ATOM 645 C CA . SER A 1 81 ? -0.290 -7.747 -17.110 1.00 80.69 81 SER A CA 1
ATOM 646 C C . SER A 1 81 ? -1.779 -7.405 -17.008 1.00 80.69 81 SER A C 1
ATOM 648 O O . SER A 1 81 ? -2.441 -7.383 -18.037 1.00 80.69 81 SER A O 1
ATOM 650 N N . ALA A 1 82 ? -2.303 -7.182 -15.799 1.00 82.75 82 ALA A N 1
ATOM 651 C CA . ALA A 1 82 ? -3.709 -6.860 -15.540 1.00 82.75 82 ALA A CA 1
ATOM 652 C C . ALA A 1 82 ? -3.797 -5.873 -14.355 1.00 82.75 82 ALA A C 1
ATOM 654 O O . ALA A 1 82 ? -4.150 -6.257 -13.238 1.00 82.75 82 ALA A O 1
ATOM 655 N N . PRO A 1 83 ? -3.384 -4.606 -14.548 1.00 80.25 83 PRO A N 1
ATOM 656 C CA . PRO A 1 83 ? -3.273 -3.618 -13.470 1.00 80.25 83 PRO A CA 1
ATOM 657 C C . PRO A 1 83 ? -4.626 -3.098 -12.949 1.00 80.25 83 PRO A C 1
ATOM 659 O O . PRO A 1 83 ? -4.664 -2.375 -11.946 1.00 80.25 83 PRO A O 1
ATOM 662 N N . GLU A 1 84 ? -5.721 -3.426 -13.624 1.00 86.94 84 GLU A N 1
ATOM 663 C CA . GLU A 1 84 ? -7.100 -3.211 -13.184 1.00 86.94 84 GLU A CA 1
ATOM 664 C C . GLU A 1 84 ? -7.594 -4.261 -12.177 1.00 86.94 84 GLU A C 1
ATOM 666 O O . GLU A 1 84 ? -8.487 -3.954 -11.386 1.00 86.94 84 GLU A O 1
ATOM 671 N N . ASP A 1 85 ? -6.983 -5.449 -12.152 1.00 89.12 85 ASP A N 1
ATOM 672 C CA . ASP A 1 85 ? -7.461 -6.577 -11.359 1.00 89.12 85 ASP A CA 1
ATOM 673 C C . ASP A 1 85 ? -6.669 -6.729 -10.057 1.00 89.12 85 ASP A C 1
ATOM 675 O O . ASP A 1 85 ? -5.491 -7.103 -10.037 1.00 89.12 85 ASP A O 1
ATOM 679 N N . ASP A 1 86 ? -7.343 -6.459 -8.938 1.00 92.31 86 ASP A N 1
ATOM 680 C CA . ASP A 1 86 ? -6.810 -6.734 -7.607 1.00 92.31 86 ASP A CA 1
ATOM 681 C C . ASP A 1 86 ? -6.896 -8.232 -7.287 1.00 92.31 86 ASP A C 1
ATOM 683 O O . ASP A 1 86 ? -7.974 -8.828 -7.286 1.00 92.31 86 ASP A O 1
ATOM 687 N N . VAL A 1 87 ? -5.766 -8.815 -6.901 1.00 93.38 87 VAL A N 1
ATOM 688 C CA . VAL A 1 87 ? -5.655 -10.207 -6.464 1.00 93.38 87 VAL A CA 1
ATOM 689 C C . VAL A 1 87 ? -5.502 -10.233 -4.954 1.00 93.38 87 VAL A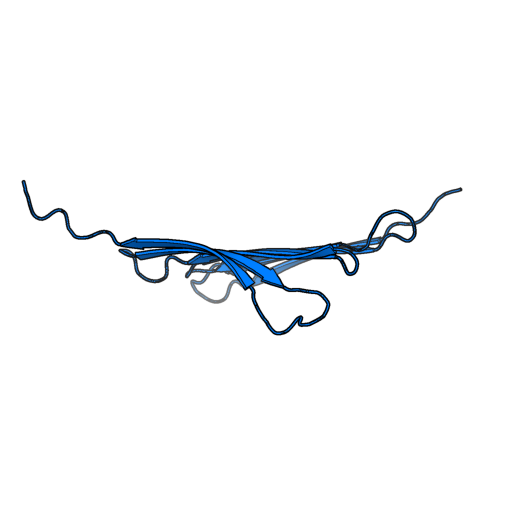 C 1
ATOM 691 O O . VAL A 1 87 ? -4.501 -9.767 -4.406 1.00 93.38 87 VAL A O 1
ATOM 694 N N . ASP A 1 88 ? -6.498 -10.784 -4.269 1.00 94.75 88 ASP A N 1
ATOM 695 C CA . ASP A 1 88 ? -6.464 -10.930 -2.818 1.00 94.75 88 ASP A CA 1
ATOM 696 C C . ASP A 1 88 ? -5.434 -11.979 -2.404 1.00 94.75 88 ASP A C 1
ATOM 698 O O . ASP A 1 88 ? -5.569 -13.162 -2.703 1.00 94.75 88 ASP A O 1
ATOM 702 N N . ILE A 1 89 ? -4.410 -11.538 -1.673 1.00 95.25 89 ILE A N 1
ATOM 703 C CA . ILE A 1 89 ? -3.429 -12.425 -1.043 1.00 95.25 89 ILE A CA 1
ATOM 704 C C . ILE A 1 89 ? -3.978 -12.891 0.304 1.00 95.25 89 ILE A C 1
ATOM 706 O O . ILE A 1 89 ? -3.912 -14.069 0.647 1.00 95.25 89 ILE A O 1
ATOM 710 N N . LEU A 1 90 ? -4.519 -11.953 1.085 1.00 96.06 90 LEU A N 1
ATOM 711 C CA . LEU A 1 90 ? -5.100 -12.227 2.391 1.00 96.06 90 LEU A CA 1
ATOM 712 C C . LEU A 1 90 ? -6.221 -11.237 2.689 1.00 96.06 90 LEU A C 1
ATOM 714 O O . LEU A 1 90 ? -6.041 -10.024 2.587 1.00 96.06 90 LEU A O 1
ATOM 718 N N . VAL A 1 91 ? -7.355 -11.758 3.149 1.00 95.62 91 VAL A N 1
ATOM 719 C CA . VAL A 1 91 ? -8.468 -10.949 3.645 1.00 95.62 91 VAL A CA 1
ATOM 720 C C . VAL A 1 91 ? -8.842 -11.436 5.032 1.00 95.62 91 VAL A C 1
ATOM 722 O O . VAL A 1 91 ? -9.209 -12.591 5.222 1.00 95.62 91 VAL A O 1
ATOM 725 N N . PHE A 1 92 ? -8.766 -10.537 6.004 1.00 94.06 92 PHE A N 1
ATOM 726 C CA . PHE A 1 92 ? -9.219 -10.772 7.363 1.00 94.06 92 PHE A CA 1
ATOM 727 C C . PHE A 1 92 ? -10.411 -9.873 7.661 1.00 94.06 92 PHE A C 1
ATOM 729 O O . PHE A 1 92 ? -10.392 -8.679 7.363 1.00 94.06 92 PHE A O 1
ATOM 736 N N . ARG A 1 93 ? -11.450 -10.445 8.265 1.00 93.50 93 ARG A N 1
ATOM 737 C CA . ARG A 1 93 ? -12.631 -9.715 8.721 1.00 93.50 93 ARG A CA 1
ATOM 738 C C . ARG A 1 93 ? -12.936 -10.142 10.145 1.00 93.50 93 ARG A C 1
ATOM 740 O O . ARG A 1 93 ? -13.124 -11.326 10.404 1.00 93.50 93 ARG A O 1
ATOM 747 N N . ALA A 1 94 ? -12.989 -9.177 11.049 1.00 89.69 94 ALA A N 1
ATOM 748 C CA . ALA A 1 94 ? -13.417 -9.368 12.421 1.00 89.69 94 ALA A CA 1
ATOM 749 C C . ALA A 1 94 ? -14.708 -8.599 12.667 1.00 89.69 94 ALA A C 1
ATOM 751 O O . ALA A 1 94 ? -14.878 -7.474 12.199 1.00 89.69 94 ALA A O 1
ATOM 752 N N . THR A 1 95 ? -15.586 -9.213 13.446 1.00 88.81 95 THR A N 1
ATOM 753 C CA . THR A 1 95 ? -16.847 -8.629 13.894 1.00 88.81 95 THR A CA 1
ATOM 754 C C . THR A 1 95 ? -16.933 -8.833 15.395 1.00 88.81 95 THR A C 1
ATOM 756 O O . THR A 1 95 ? -16.947 -9.975 15.850 1.00 88.81 95 THR A O 1
ATOM 759 N N . ALA A 1 96 ? -16.988 -7.750 16.161 1.00 83.12 96 ALA A N 1
ATOM 760 C CA . ALA A 1 96 ? -17.358 -7.812 17.562 1.00 83.12 96 ALA A CA 1
ATOM 761 C C . ALA A 1 96 ? -18.868 -8.066 17.631 1.00 83.12 96 ALA A C 1
ATOM 763 O O . ALA A 1 96 ? -19.667 -7.232 17.203 1.00 83.12 96 ALA A O 1
ATOM 764 N N . LYS A 1 97 ? -19.261 -9.239 18.130 1.00 77.94 97 LYS A N 1
ATOM 765 C CA . LYS A 1 97 ? -20.592 -9.401 18.716 1.00 77.94 97 LYS A CA 1
ATOM 766 C C . LYS A 1 97 ? -20.515 -8.852 20.130 1.00 77.94 97 LYS A C 1
ATOM 768 O O . LYS A 1 97 ? -19.535 -9.141 20.817 1.00 77.94 97 LYS A O 1
ATOM 773 N N . ASP A 1 98 ? -21.524 -8.087 20.537 1.00 67.00 98 ASP A N 1
ATOM 774 C CA . ASP A 1 98 ? -21.739 -7.780 21.947 1.00 67.00 98 ASP A CA 1
ATOM 775 C C . ASP A 1 98 ? -21.560 -9.064 22.757 1.00 67.00 98 ASP A C 1
ATOM 777 O O . ASP A 1 98 ? -22.200 -10.086 22.484 1.00 67.00 98 ASP A O 1
ATOM 781 N N . ALA A 1 99 ? -20.639 -9.021 23.716 1.00 59.38 99 ALA A N 1
ATOM 782 C CA . ALA A 1 99 ? -20.569 -10.015 24.766 1.00 59.38 99 ALA A CA 1
ATOM 783 C C . ALA A 1 99 ? -21.754 -9.755 25.707 1.00 59.38 99 ALA A C 1
ATOM 785 O O . ALA A 1 99 ? -21.593 -9.228 26.802 1.00 59.38 99 ALA A O 1
ATOM 786 N N . ASP A 1 100 ? -22.963 -10.071 25.244 1.00 63.47 100 ASP A N 1
ATOM 787 C CA . ASP A 1 100 ? -24.098 -10.262 26.134 1.00 63.47 100 ASP A CA 1
ATOM 788 C C . ASP A 1 100 ? -23.894 -11.608 26.841 1.00 63.47 100 ASP A C 1
ATOM 790 O O . ASP A 1 100 ? -24.077 -12.670 26.237 1.00 63.47 100 ASP A O 1
ATOM 794 N N . LYS A 1 101 ? -23.401 -11.505 28.084 1.00 49.81 101 LYS A N 1
ATOM 795 C CA . LYS A 1 101 ? -23.107 -12.503 29.137 1.00 49.81 101 LYS A CA 1
ATOM 796 C C . LYS A 1 101 ? -21.678 -12.276 29.628 1.00 49.81 101 LYS A C 1
ATOM 798 O O . LYS A 1 101 ? -20.731 -12.576 28.906 1.00 49.81 101 LYS A O 1
ATOM 803 N N . ILE A 1 102 ? -21.452 -11.751 30.830 1.00 38.28 102 ILE A N 1
ATOM 804 C CA . ILE A 1 102 ? -22.072 -12.024 32.143 1.00 38.28 102 ILE A CA 1
ATOM 805 C C . ILE A 1 102 ? -21.823 -10.845 33.084 1.00 38.28 102 ILE A C 1
ATOM 807 O O . ILE A 1 102 ? -20.750 -10.217 32.941 1.00 38.28 102 ILE A O 1
#

Foldseek 3Di:
DDWDKDKDWDWDFDDDPDWTKTKIWIWIDGPPDFTKIWIWIDGPFWIKIKMATLVPFIWIWIWGCNDVQKIKIWIWTADNVGNVDTGTPDIDMGGDDPPPDD

Radius of gyration: 18.05 Å; chains: 1; bounding box: 55×34×49 Å

pLDDT: mean 80.17, std 15.17, range [37.78, 96.31]

InterPro domains:
  IPR052418 Apolipoprotein B [PTHR13769] (13-101)